Protein AF-A0A9Q4MEV2-F1 (afdb_monomer)

pLDDT: mean 95.53, std 6.31, range [56.06, 98.56]

InterPro domains:
  IPR014729 Rossmann-like alpha/beta/alpha sandwich fold [G3DSA:3.40.50.620] (1-82)
  IPR020058 Glutamyl/glutaminyl-tRNA synthetase, class Ib, catalytic domain [PF00749] (1-80)
  IPR050132 Glutamine/Glutamate--tRNA Ligase [PTHR43097] (1-79)

Nearest PDB structures (foldseek):
  5zdk-assembly1_A  TM=9.866E-01  e=1.717E-08  Thermus thermophilus HB8
  4j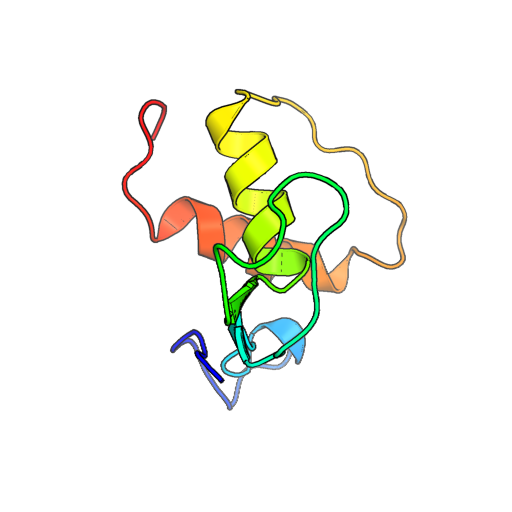yz-assembly1_A  TM=9.909E-01  e=4.487E-08  Escherichia coli K-12
  4jxz-assembly1_A  TM=9.912E-01  e=6.772E-08  Escherichia coli K-12
  1qtq-assembly1_A  TM=9.916E-01  e=9.544E-08  Escherichia coli
  7wrs-assembly1_A  TM=9.864E-01  e=8.574E-07  Gallus gallus

Solvent-accessible surface area (backbone atoms only — not comparable to full-atom values): 5110 Å² total; per-residue (Å²): 112,46,57,49,88,73,38,78,84,51,89,55,68,58,44,39,37,37,67,36,32,40,77,46,94,55,75,38,97,90,61,43,78,75,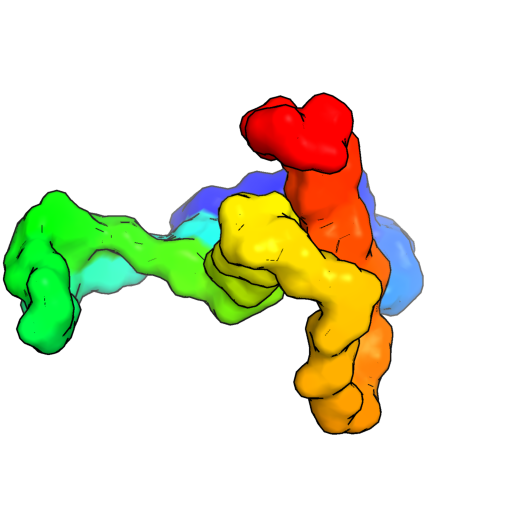48,55,58,45,69,31,67,67,50,48,52,35,49,49,38,58,75,72,63,59,89,74,88,84,77,64,78,93,47,56,78,46,46,67,45,31,54,50,57,54,76,74,52,95,44,102,85,107

Organism: NCBI:txid644357

Radius of gyration: 13.95 Å; Cα contacts (8 Å, |Δi|>4): 88; chains: 1; bounding box: 34×25×34 Å

Sequence (82 aa):
TLRAKIDMAIGNINLRDPALYRIKHVEHQNSGNTWPIYPMYDFAHALSDAIEGITNSLCTLEFEDHRPLYDWCINHVDLPNN

Foldseek 3Di:
DQWADADCPDPQNCRNRHFFKDFAQDQDPPCGRPDRMDTDPLLVVLVVCVQVVPPDDDDDPVCVSSVVSSVVNVVPDDHPND

Structure (mmCIF, N/CA/C/O backbone):
data_AF-A0A9Q4MEV2-F1
#
_entry.id   AF-A0A9Q4MEV2-F1
#
loop_
_atom_site.group_PDB
_atom_site.id
_atom_site.type_symbol
_atom_site.label_atom_id
_atom_site.label_alt_id
_atom_site.label_comp_id
_atom_site.label_asym_id
_atom_site.label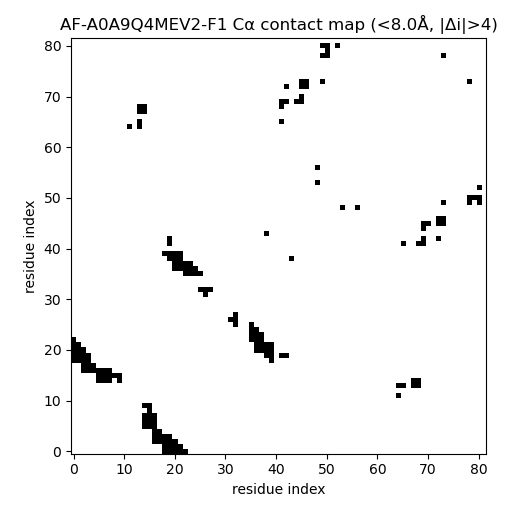_entity_id
_atom_site.label_seq_id
_atom_site.pdbx_PDB_ins_code
_atom_site.Cartn_x
_atom_site.Cartn_y
_atom_site.Cartn_z
_atom_site.occupancy
_atom_site.B_iso_or_equiv
_atom_site.auth_seq_id
_atom_site.auth_comp_id
_atom_site.auth_asym_id
_atom_site.auth_atom_id
_atom_site.pdbx_PDB_model_num
ATOM 1 N N . THR A 1 1 ? -1.268 -6.887 13.089 1.00 88.00 1 THR A N 1
ATOM 2 C CA . THR A 1 1 ? -1.209 -6.219 11.770 1.00 88.00 1 THR A CA 1
ATOM 3 C C . THR A 1 1 ? -1.410 -7.276 10.704 1.00 88.00 1 THR A C 1
ATOM 5 O O . THR A 1 1 ? -1.071 -8.425 10.965 1.00 88.00 1 THR A O 1
ATOM 8 N N . LEU A 1 2 ? -1.988 -6.930 9.552 1.00 97.81 2 LEU A N 1
ATOM 9 C CA . LEU A 1 2 ? -1.967 -7.805 8.372 1.00 97.81 2 LEU A CA 1
ATOM 10 C C . LEU A 1 2 ? -0.691 -7.499 7.591 1.00 97.81 2 LEU A C 1
ATOM 12 O O . LEU A 1 2 ? -0.359 -6.323 7.440 1.00 97.81 2 LEU A O 1
ATOM 16 N N . ARG A 1 3 ? 0.010 -8.524 7.108 1.00 98.38 3 ARG A N 1
ATOM 17 C CA . ARG A 1 3 ? 1.209 -8.376 6.276 1.00 98.38 3 ARG A CA 1
ATOM 18 C C . ARG A 1 3 ? 1.024 -9.135 4.967 1.00 98.38 3 ARG A C 1
ATOM 20 O O . ARG A 1 3 ? 0.409 -10.201 4.976 1.00 98.38 3 ARG A O 1
ATOM 27 N N . ALA A 1 4 ? 1.547 -8.584 3.878 1.00 97.75 4 ALA A N 1
ATOM 28 C CA . ALA A 1 4 ? 1.727 -9.329 2.641 1.00 97.75 4 ALA A CA 1
ATOM 29 C C . ALA A 1 4 ? 2.762 -10.435 2.867 1.00 97.75 4 ALA A C 1
ATOM 31 O O . ALA A 1 4 ? 3.653 -10.287 3.702 1.00 97.75 4 ALA A O 1
ATOM 32 N N . LYS A 1 5 ? 2.643 -11.529 2.120 1.00 97.75 5 LYS A N 1
ATOM 33 C CA . LYS A 1 5 ? 3.637 -12.601 2.097 1.00 97.75 5 LYS A CA 1
ATOM 34 C C . LYS A 1 5 ? 4.384 -12.511 0.771 1.00 97.75 5 LYS A C 1
ATOM 36 O O . LYS A 1 5 ? 3.818 -12.882 -0.254 1.00 97.75 5 LYS A O 1
ATOM 41 N N . ILE A 1 6 ? 5.605 -11.989 0.801 1.00 97.50 6 ILE A N 1
ATOM 42 C CA . ILE A 1 6 ? 6.431 -11.735 -0.384 1.00 97.50 6 ILE A CA 1
ATOM 43 C C . ILE A 1 6 ? 7.770 -12.457 -0.203 1.00 97.50 6 ILE A C 1
ATOM 45 O O . ILE A 1 6 ? 7.835 -13.658 -0.454 1.00 97.50 6 ILE A O 1
ATOM 49 N N . ASP A 1 7 ? 8.822 -11.768 0.246 1.00 97.31 7 ASP A N 1
ATOM 50 C CA . ASP A 1 7 ? 10.122 -12.377 0.519 1.00 97.31 7 ASP A CA 1
ATOM 51 C C . ASP A 1 7 ? 10.929 -11.535 1.519 1.00 97.31 7 ASP A C 1
ATOM 53 O O . ASP A 1 7 ? 11.302 -10.393 1.258 1.00 97.31 7 ASP A O 1
ATOM 57 N N . MET A 1 8 ? 11.254 -12.117 2.673 1.00 97.19 8 MET A N 1
ATOM 58 C CA . MET A 1 8 ? 12.055 -11.460 3.708 1.00 97.19 8 MET A CA 1
ATOM 59 C C . MET A 1 8 ? 13.542 -11.312 3.343 1.00 97.19 8 MET A C 1
ATOM 61 O O . MET A 1 8 ? 14.231 -10.501 3.967 1.00 97.19 8 MET A O 1
ATOM 65 N N . ALA A 1 9 ? 14.050 -12.071 2.367 1.00 97.38 9 ALA A N 1
ATOM 66 C CA . ALA A 1 9 ? 15.451 -12.045 1.943 1.00 97.38 9 ALA A CA 1
ATOM 67 C C . ALA A 1 9 ? 15.737 -11.026 0.826 1.00 97.38 9 ALA A C 1
ATOM 69 O O . ALA A 1 9 ? 16.901 -10.767 0.512 1.00 97.38 9 ALA A O 1
ATOM 70 N N . ILE A 1 10 ? 14.699 -10.424 0.238 1.00 95.88 10 ILE A N 1
ATOM 71 C CA . ILE A 1 10 ? 14.840 -9.532 -0.913 1.00 95.88 10 ILE A CA 1
ATOM 72 C C . ILE A 1 10 ? 15.582 -8.231 -0.555 1.00 95.88 10 ILE A C 1
ATOM 74 O O . ILE A 1 10 ? 15.521 -7.725 0.574 1.00 95.88 10 ILE A O 1
ATOM 78 N N . GLY A 1 11 ? 16.325 -7.688 -1.525 1.00 96.88 11 GLY A N 1
ATOM 79 C CA . GLY A 1 11 ? 17.143 -6.484 -1.342 1.00 96.88 11 GLY A CA 1
ATOM 80 C C . GLY A 1 11 ? 16.318 -5.235 -1.018 1.00 96.88 11 GLY A C 1
ATOM 81 O O . GLY A 1 11 ? 16.716 -4.450 -0.160 1.00 96.88 11 GLY A O 1
ATOM 82 N N . ASN A 1 12 ? 15.144 -5.091 -1.641 1.00 95.88 12 ASN A N 1
ATOM 83 C CA . ASN A 1 12 ? 14.224 -3.989 -1.370 1.00 95.88 12 ASN A CA 1
ATOM 84 C C . ASN A 1 12 ? 13.461 -4.233 -0.054 1.00 95.88 12 ASN A C 1
ATOM 86 O O . ASN A 1 12 ? 12.680 -5.176 0.063 1.00 95.88 12 ASN A O 1
ATOM 90 N N . ILE A 1 13 ? 13.652 -3.356 0.934 1.00 96.31 13 ILE A N 1
ATOM 91 C CA . ILE A 1 13 ? 13.033 -3.480 2.262 1.00 96.31 13 ILE A CA 1
ATOM 92 C C . ILE A 1 13 ? 11.499 -3.423 2.193 1.00 96.31 13 ILE A C 1
ATOM 94 O O . ILE A 1 13 ? 10.840 -4.119 2.966 1.00 96.31 13 ILE A O 1
ATOM 98 N N . ASN A 1 14 ? 10.926 -2.674 1.250 1.00 96.56 14 ASN A N 1
ATOM 99 C CA . ASN A 1 14 ? 9.475 -2.541 1.099 1.00 96.56 14 ASN A CA 1
ATOM 100 C C . ASN A 1 14 ? 8.800 -3.852 0.671 1.00 96.56 14 ASN A C 1
ATOM 102 O O . ASN A 1 14 ? 7.606 -4.020 0.879 1.00 96.56 14 ASN A O 1
ATOM 106 N N . LEU A 1 15 ? 9.553 -4.815 0.130 1.00 97.12 15 LEU A N 1
ATOM 107 C CA . LEU A 1 15 ? 9.048 -6.140 -0.239 1.00 97.12 15 LEU A CA 1
ATOM 108 C C . LEU A 1 15 ? 9.268 -7.202 0.852 1.00 97.12 15 LEU A C 1
ATOM 110 O O . LEU A 1 15 ? 8.898 -8.358 0.665 1.00 97.12 15 LEU A O 1
ATOM 114 N N . ARG A 1 16 ? 9.814 -6.835 2.018 1.00 97.94 16 ARG A N 1
ATOM 115 C CA . ARG A 1 16 ? 10.009 -7.760 3.148 1.00 97.94 16 ARG A CA 1
ATOM 116 C C . ARG A 1 16 ? 8.743 -7.897 3.984 1.00 97.94 16 ARG A C 1
ATOM 118 O O . ARG A 1 16 ? 8.631 -7.342 5.082 1.00 97.94 16 ARG A O 1
ATOM 125 N N . ASP A 1 17 ? 7.784 -8.639 3.441 1.00 97.75 17 ASP A N 1
ATOM 126 C CA . ASP A 1 17 ? 6.457 -8.870 4.017 1.00 97.75 17 ASP A CA 1
ATOM 127 C C . ASP A 1 17 ? 5.830 -7.562 4.551 1.00 97.75 17 ASP A C 1
ATOM 129 O O . ASP A 1 17 ? 5.647 -7.404 5.761 1.00 97.75 17 ASP A O 1
ATOM 133 N N . PRO A 1 18 ? 5.563 -6.552 3.710 1.00 97.62 18 PRO A N 1
ATOM 134 C CA . PRO A 1 18 ? 5.100 -5.243 4.171 1.00 97.62 18 PRO A CA 1
ATOM 135 C C . PRO A 1 18 ? 3.763 -5.322 4.915 1.00 97.62 18 PRO A C 1
ATOM 137 O O . PRO A 1 18 ? 2.915 -6.176 4.646 1.00 97.62 18 PRO A O 1
ATOM 140 N N . ALA A 1 19 ? 3.555 -4.416 5.873 1.00 97.62 19 ALA A N 1
ATOM 141 C CA . ALA A 1 19 ? 2.276 -4.300 6.565 1.00 97.62 19 ALA A CA 1
ATOM 142 C C . ALA A 1 19 ? 1.215 -3.687 5.637 1.00 97.62 19 ALA A C 1
ATOM 144 O O . ALA A 1 19 ? 1.425 -2.614 5.085 1.00 97.62 19 ALA A O 1
ATOM 145 N N . LEU A 1 20 ? 0.057 -4.338 5.523 1.00 97.94 20 LEU A N 1
ATOM 146 C CA . LEU A 1 20 ? -1.074 -3.873 4.714 1.00 97.94 20 LEU A CA 1
ATOM 147 C C . LEU A 1 20 ? -2.148 -3.196 5.566 1.00 97.94 20 LEU A C 1
ATOM 149 O O . LEU A 1 20 ? -2.703 -2.184 5.162 1.00 97.94 20 LEU A O 1
ATOM 153 N N . TYR A 1 21 ? -2.411 -3.720 6.769 1.00 98.56 21 TYR A N 1
ATOM 154 C CA . TYR A 1 21 ? -3.365 -3.136 7.719 1.00 98.56 21 TYR A CA 1
ATOM 155 C C . TYR A 1 21 ? -2.802 -3.069 9.132 1.00 98.56 21 TYR A C 1
ATOM 157 O O . TYR A 1 21 ? -2.079 -3.960 9.604 1.00 98.56 21 TYR A O 1
ATOM 165 N N . ARG A 1 22 ? -3.257 -2.052 9.864 1.00 97.88 22 ARG A N 1
ATOM 166 C CA . ARG A 1 22 ? -3.039 -1.898 11.304 1.00 97.88 22 ARG A CA 1
ATOM 167 C C . ARG A 1 22 ? -4.355 -1.773 12.059 1.00 97.88 22 ARG A C 1
ATOM 169 O O . ARG A 1 22 ? -5.343 -1.279 11.527 1.00 97.88 22 ARG A O 1
ATOM 176 N N . ILE A 1 23 ? -4.336 -2.196 13.319 1.00 98.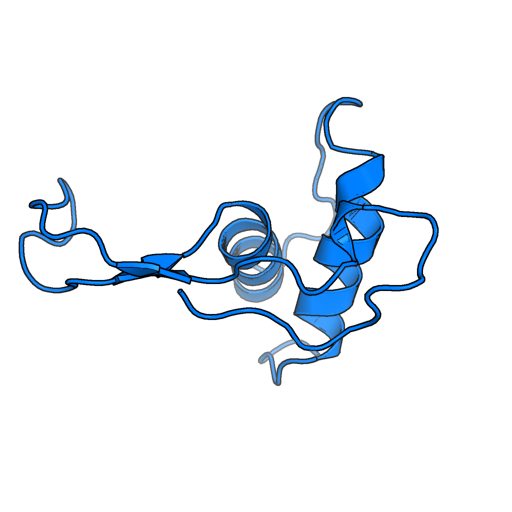00 23 ILE A N 1
ATOM 177 C CA . ILE A 1 23 ? -5.446 -2.004 14.255 1.00 98.00 23 ILE A CA 1
ATOM 178 C C . ILE A 1 23 ? -5.294 -0.613 14.869 1.00 98.00 23 ILE A C 1
ATOM 180 O O . ILE A 1 23 ? -4.208 -0.267 15.339 1.00 98.00 23 ILE A O 1
ATOM 184 N N . LYS A 1 24 ? -6.362 0.186 14.857 1.00 96.62 24 LYS A N 1
ATOM 185 C CA . LYS A 1 24 ? -6.394 1.505 15.495 1.00 96.62 24 LYS A CA 1
ATOM 186 C C . LYS A 1 24 ? -7.823 1.807 15.949 1.00 96.62 24 LYS A C 1
ATOM 188 O O . LYS A 1 24 ? -8.711 1.948 15.122 1.00 96.62 24 LYS A O 1
ATOM 193 N N . HIS A 1 25 ? -8.033 1.943 17.255 1.00 96.81 25 HIS A N 1
ATOM 194 C CA . HIS A 1 25 ? -9.335 2.298 17.828 1.00 96.81 25 HIS A CA 1
ATOM 195 C C . HIS A 1 25 ? -9.449 3.817 17.952 1.00 96.81 25 HIS A C 1
ATOM 197 O O . HIS A 1 25 ? -9.252 4.380 19.025 1.00 96.81 25 HIS A O 1
ATOM 203 N N . VAL A 1 26 ? -9.680 4.482 16.824 1.00 97.12 26 VAL A N 1
ATOM 204 C CA . VAL A 1 26 ? -9.940 5.924 16.766 1.00 97.12 26 VAL A CA 1
ATOM 205 C C . VAL A 1 26 ? -11.100 6.189 15.824 1.00 97.12 26 VAL A C 1
ATOM 207 O O . VAL A 1 26 ? -11.265 5.472 14.836 1.00 97.12 26 VAL A O 1
ATOM 210 N N . GLU A 1 27 ? -11.860 7.236 16.119 1.00 97.75 27 GLU A N 1
ATOM 211 C CA . GLU A 1 27 ? -12.901 7.727 15.229 1.00 97.75 27 GLU A CA 1
ATOM 212 C C . GLU A 1 27 ? -12.269 8.348 13.976 1.00 97.75 27 GLU A C 1
ATOM 214 O O . GLU A 1 27 ? -11.329 9.145 14.063 1.00 97.75 27 GLU A O 1
ATOM 219 N N . HIS A 1 28 ? -12.764 7.966 12.800 1.00 98.06 28 HIS A N 1
ATOM 220 C CA . HIS A 1 28 ? -12.331 8.530 11.530 1.00 98.06 28 HIS A CA 1
ATOM 221 C C . HIS A 1 28 ? -13.284 9.634 11.074 1.00 98.06 28 HIS A C 1
ATOM 223 O O . HIS A 1 28 ? -14.494 9.433 11.027 1.00 98.06 28 HIS A O 1
ATOM 229 N N . GLN A 1 29 ? -12.737 10.771 10.643 1.00 98.00 29 GLN A N 1
ATOM 230 C CA . GLN A 1 29 ? -13.513 11.962 10.268 1.00 98.00 29 GLN A CA 1
ATOM 231 C C . GLN A 1 29 ? -14.634 11.712 9.238 1.00 98.00 29 GLN A C 1
ATOM 233 O O . GLN A 1 29 ? -15.670 12.361 9.311 1.00 98.00 29 GLN A O 1
ATOM 238 N N . ASN A 1 30 ? -14.457 10.759 8.310 1.00 97.56 30 ASN A N 1
ATOM 239 C CA . ASN A 1 30 ? -15.446 10.469 7.259 1.00 97.56 30 ASN A CA 1
ATOM 240 C C . ASN A 1 30 ? -16.298 9.219 7.529 1.00 97.56 30 ASN A C 1
ATOM 242 O O . ASN A 1 30 ? -17.374 9.082 6.959 1.00 97.56 30 ASN A O 1
ATOM 246 N N . SER A 1 31 ? -15.810 8.272 8.334 1.00 97.12 31 SER A N 1
ATOM 247 C CA . SER A 1 31 ? -16.443 6.948 8.514 1.00 97.12 31 SER A CA 1
ATOM 248 C C . SER A 1 31 ? -16.777 6.623 9.972 1.00 97.12 31 SER A C 1
ATOM 250 O O . SER A 1 31 ? -17.232 5.516 10.273 1.00 97.12 31 SER A O 1
ATOM 252 N N . GLY A 1 32 ? -16.583 7.584 10.879 1.00 97.50 32 GLY A N 1
ATOM 253 C CA . GLY A 1 32 ? -16.873 7.463 12.301 1.00 97.50 32 GLY A CA 1
ATOM 254 C C . GLY A 1 32 ? -16.149 6.277 12.935 1.00 97.50 32 GLY A C 1
ATOM 255 O O . GLY A 1 32 ? -14.966 6.038 12.688 1.00 97.50 32 GLY A O 1
ATOM 256 N N . ASN A 1 33 ? -16.890 5.502 13.726 1.00 97.62 33 ASN A N 1
ATOM 257 C CA . ASN A 1 33 ? -16.397 4.325 14.449 1.00 97.62 33 ASN A CA 1
ATOM 258 C C . ASN A 1 33 ? -16.653 2.998 13.714 1.00 97.62 33 ASN A C 1
ATOM 260 O O . ASN A 1 33 ? -16.637 1.935 14.331 1.00 97.62 33 ASN A O 1
ATOM 264 N N . THR A 1 34 ? -16.907 3.044 12.403 1.00 98.19 34 THR A N 1
ATOM 265 C CA . THR A 1 34 ? -17.263 1.849 11.616 1.00 98.19 34 THR A CA 1
ATOM 266 C C . THR A 1 34 ? -16.123 0.830 11.553 1.00 98.19 34 THR A C 1
ATOM 268 O O . THR A 1 34 ? -16.369 -0.374 11.547 1.00 98.19 34 THR A O 1
ATOM 271 N N . TRP A 1 35 ? -14.870 1.297 11.520 1.00 97.69 35 TRP A N 1
ATOM 272 C CA . TRP A 1 35 ? -13.707 0.448 11.266 1.00 97.69 35 TRP A CA 1
ATOM 273 C C . TRP A 1 35 ? -12.686 0.513 12.413 1.00 97.69 35 TRP A C 1
ATOM 275 O O . TRP A 1 35 ? -12.169 1.590 12.710 1.00 97.69 35 TRP A O 1
ATOM 285 N N . PRO A 1 36 ? -12.327 -0.629 13.035 1.00 97.06 36 PRO A N 1
ATOM 286 C CA . PRO A 1 36 ? -11.235 -0.707 14.012 1.00 97.06 36 PRO A CA 1
ATOM 287 C C . PRO A 1 36 ? -9.864 -0.985 13.362 1.00 97.06 36 PRO A C 1
ATOM 289 O O . PRO A 1 36 ? -8.843 -1.082 14.052 1.00 97.06 36 PRO A O 1
ATOM 292 N N . ILE A 1 37 ? -9.826 -1.156 12.036 1.00 98.06 37 ILE A N 1
ATOM 293 C CA . ILE A 1 37 ? -8.628 -1.448 11.245 1.00 98.06 37 ILE A CA 1
ATOM 29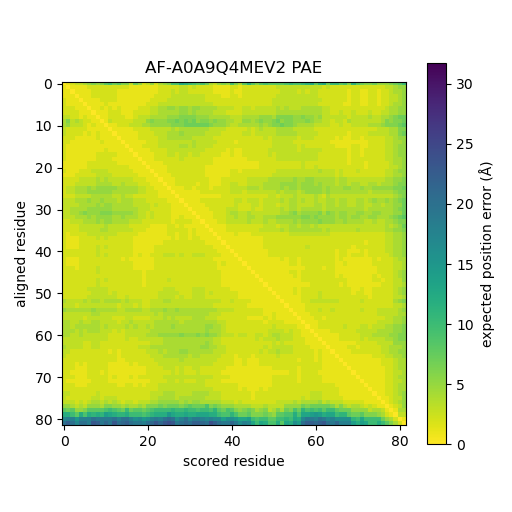4 C C . ILE A 1 37 ? -8.523 -0.483 10.069 1.00 98.06 37 ILE A C 1
ATOM 296 O O . ILE A 1 37 ? -9.529 -0.123 9.465 1.00 98.06 37 ILE A O 1
ATOM 300 N N . TYR A 1 38 ? -7.298 -0.083 9.737 1.00 98.06 38 TYR A N 1
ATOM 301 C CA . TYR A 1 38 ? -7.027 0.885 8.677 1.00 98.06 38 TYR A CA 1
ATOM 302 C C . TYR A 1 38 ? -5.867 0.413 7.798 1.00 98.06 38 TYR A C 1
ATOM 304 O O . TYR A 1 38 ? -4.898 -0.143 8.340 1.00 98.06 38 TYR A O 1
ATOM 312 N N . PRO A 1 39 ? -5.950 0.625 6.473 1.00 98.12 39 PRO A N 1
ATOM 313 C CA . PRO A 1 39 ? -4.893 0.238 5.555 1.00 98.12 39 PRO A CA 1
ATOM 314 C C . PRO A 1 39 ? -3.660 1.137 5.711 1.00 98.12 39 PRO A C 1
ATOM 316 O O . PRO A 1 39 ? -3.740 2.272 6.193 1.00 98.12 39 PRO A O 1
ATOM 319 N N . MET A 1 40 ? -2.506 0.609 5.316 1.00 98.06 40 MET A N 1
ATOM 320 C CA . MET A 1 40 ? -1.268 1.367 5.136 1.00 98.06 40 MET A CA 1
ATOM 321 C C . MET A 1 40 ? -1.274 2.084 3.780 1.00 98.06 40 MET A C 1
ATOM 323 O O . MET A 1 40 ? -2.008 1.686 2.875 1.00 98.06 40 MET A O 1
ATOM 327 N N . TYR A 1 41 ? -0.451 3.129 3.647 1.00 97.19 41 TYR A N 1
ATOM 328 C CA . TYR A 1 41 ? -0.401 3.968 2.445 1.00 97.19 41 TYR A CA 1
ATOM 329 C C . TYR A 1 41 ? -0.125 3.156 1.174 1.00 97.19 41 TYR A C 1
ATOM 331 O O . TYR A 1 41 ? -0.920 3.235 0.247 1.00 97.19 41 TYR A O 1
ATOM 339 N N . ASP A 1 42 ? 0.919 2.320 1.163 1.00 96.00 42 ASP A N 1
ATOM 340 C CA . ASP A 1 42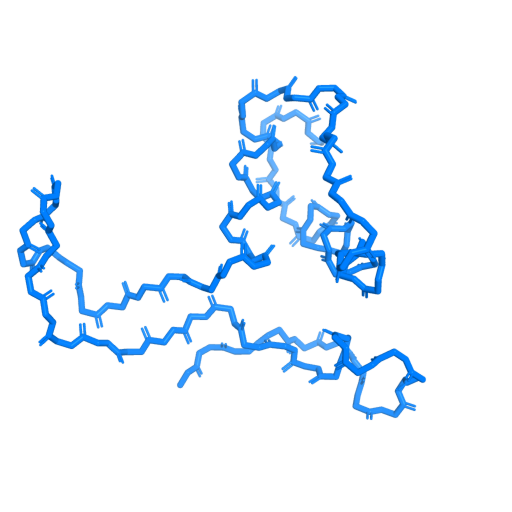 ? 1.318 1.550 -0.028 1.00 96.00 42 ASP A CA 1
ATOM 341 C C . ASP A 1 42 ? 0.205 0.645 -0.568 1.00 96.00 42 ASP A C 1
ATOM 343 O O . ASP A 1 42 ? 0.060 0.477 -1.775 1.00 96.00 42 ASP A O 1
ATOM 347 N N . PHE A 1 43 ? -0.608 0.082 0.330 1.00 97.44 43 PHE A N 1
ATOM 348 C CA . PHE A 1 43 ? -1.730 -0.771 -0.048 1.00 97.44 43 PHE A CA 1
ATOM 349 C C . PHE A 1 43 ? -2.934 0.047 -0.526 1.00 97.44 43 PHE A C 1
ATOM 351 O O . PHE A 1 43 ? -3.504 -0.248 -1.571 1.00 97.44 43 PHE A O 1
ATOM 358 N N . ALA A 1 44 ? -3.317 1.086 0.224 1.00 97.62 44 ALA A N 1
ATOM 359 C CA . ALA A 1 44 ? -4.468 1.914 -0.123 1.00 97.62 44 ALA A CA 1
ATOM 360 C C . ALA A 1 44 ? -4.247 2.682 -1.432 1.00 97.62 44 ALA A C 1
ATOM 362 O O . ALA A 1 44 ? -5.134 2.702 -2.273 1.00 97.62 44 ALA A O 1
ATOM 363 N N . HIS A 1 45 ? -3.067 3.275 -1.614 1.00 97.88 45 HIS A N 1
ATOM 364 C CA . HIS A 1 45 ? -2.738 4.084 -2.784 1.00 97.88 45 HIS A CA 1
ATOM 365 C C . HIS A 1 45 ? -2.799 3.263 -4.076 1.00 97.88 45 HIS A C 1
ATOM 367 O O . HIS A 1 45 ? -3.514 3.640 -4.999 1.00 97.88 45 HIS A O 1
ATOM 373 N N . ALA A 1 46 ? -2.130 2.104 -4.103 1.00 96.62 46 ALA A N 1
ATOM 374 C CA . ALA A 1 46 ? -2.091 1.244 -5.283 1.00 96.62 46 ALA A CA 1
ATOM 375 C C . ALA A 1 46 ? -3.481 0.758 -5.711 1.00 96.62 46 ALA A C 1
ATOM 377 O O . ALA A 1 46 ? -3.810 0.760 -6.896 1.00 96.62 46 ALA A O 1
ATOM 378 N N . LEU A 1 47 ? -4.317 0.367 -4.743 1.00 96.62 47 LEU A N 1
ATOM 379 C CA . LEU A 1 47 ? -5.672 -0.088 -5.040 1.00 96.62 47 LEU A CA 1
ATOM 380 C C . LEU A 1 47 ? -6.603 1.057 -5.437 1.00 96.62 47 LEU A C 1
ATOM 382 O O . LEU A 1 47 ? -7.401 0.868 -6.350 1.00 96.62 47 LEU A O 1
ATOM 386 N N . SER A 1 48 ? -6.505 2.227 -4.799 1.00 96.56 48 SER A N 1
ATOM 387 C CA . SER A 1 48 ? -7.294 3.400 -5.189 1.00 96.56 48 SER A CA 1
ATOM 388 C C . SER A 1 48 ? -7.033 3.784 -6.643 1.00 96.56 48 SER A C 1
ATOM 390 O O . SER A 1 48 ? -7.983 3.886 -7.413 1.00 96.56 48 SER A O 1
ATOM 392 N N . ASP A 1 49 ? -5.764 3.896 -7.043 1.00 96.94 49 ASP A N 1
ATOM 393 C CA . ASP A 1 49 ? -5.399 4.257 -8.416 1.00 96.94 49 ASP A CA 1
ATOM 394 C C . ASP A 1 49 ? -5.945 3.251 -9.436 1.00 96.94 49 ASP A C 1
ATOM 396 O O . ASP A 1 49 ? -6.505 3.633 -10.466 1.00 96.94 49 ASP A O 1
ATOM 400 N N . ALA A 1 50 ? -5.835 1.955 -9.138 1.00 95.38 50 ALA A N 1
ATOM 401 C CA . ALA A 1 50 ? -6.323 0.910 -10.029 1.00 95.38 50 ALA A CA 1
ATOM 402 C C . ALA A 1 50 ? -7.864 0.867 -10.117 1.00 95.38 50 ALA A C 1
ATOM 404 O O . ALA A 1 50 ? -8.417 0.644 -11.197 1.00 95.38 50 ALA A O 1
ATOM 405 N N . ILE A 1 51 ? -8.566 1.118 -9.004 1.00 95.12 51 ILE A N 1
ATOM 406 C CA . ILE A 1 51 ? -10.036 1.202 -8.957 1.00 95.12 51 ILE A CA 1
ATOM 407 C C . ILE A 1 51 ? -10.541 2.436 -9.715 1.00 95.12 51 ILE A C 1
ATOM 409 O O . ILE A 1 51 ? -11.540 2.348 -10.428 1.00 95.12 51 ILE A O 1
ATOM 413 N N . GLU A 1 52 ? -9.854 3.571 -9.590 1.00 96.19 52 GLU A N 1
ATOM 414 C CA . GLU A 1 52 ? -10.201 4.825 -10.270 1.00 96.19 52 GLU A CA 1
ATOM 415 C C . GLU A 1 52 ? -9.777 4.847 -11.750 1.00 96.19 52 GLU A C 1
ATOM 417 O O . GLU A 1 52 ? -10.187 5.736 -12.498 1.00 96.19 52 GLU A O 1
ATOM 422 N N . GLY A 1 53 ? -8.996 3.860 -12.204 1.00 94.75 53 GLY A N 1
ATOM 423 C CA . GLY A 1 53 ? -8.520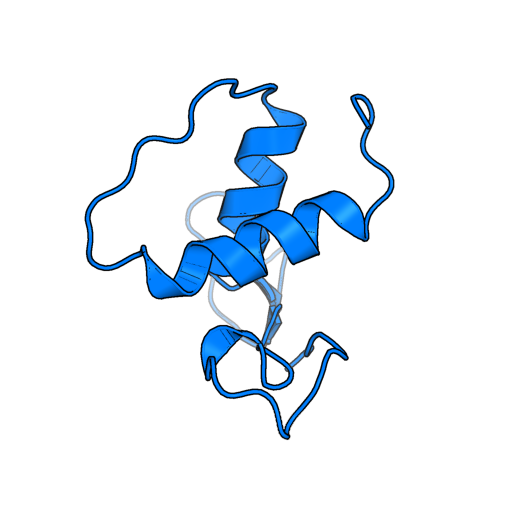 3.771 -13.586 1.00 94.75 53 GLY A CA 1
ATOM 424 C C . GLY A 1 53 ? -7.431 4.795 -13.913 1.00 94.75 53 GLY A C 1
ATOM 425 O O . GLY A 1 53 ? -7.326 5.252 -15.054 1.00 94.75 53 GLY A O 1
ATOM 426 N N . ILE A 1 54 ? -6.627 5.178 -12.918 1.00 96.00 54 ILE A N 1
ATOM 427 C CA . ILE A 1 54 ? -5.511 6.108 -13.091 1.00 96.00 54 ILE A CA 1
ATOM 428 C C . ILE A 1 54 ? -4.474 5.494 -14.031 1.00 96.00 54 ILE A C 1
ATOM 430 O O . ILE A 1 54 ? -3.918 4.428 -13.780 1.00 96.00 54 ILE A O 1
ATOM 434 N N . THR A 1 55 ? -4.173 6.198 -15.123 1.00 94.88 55 THR A N 1
ATOM 435 C CA . THR A 1 55 ? -3.221 5.711 -16.133 1.00 94.88 55 THR A CA 1
ATOM 436 C C . THR A 1 55 ? -1.773 6.068 -15.805 1.00 94.88 55 THR A C 1
ATOM 438 O O . THR A 1 55 ? -0.856 5.375 -16.231 1.00 94.88 55 THR A O 1
ATOM 441 N N . ASN A 1 56 ? -1.552 7.176 -15.090 1.00 96.50 56 ASN A N 1
ATOM 442 C CA . ASN A 1 56 ? -0.230 7.683 -14.728 1.00 96.50 56 ASN A CA 1
ATOM 443 C C . ASN A 1 56 ? -0.259 8.196 -13.283 1.00 96.50 56 ASN A C 1
ATOM 445 O O . ASN A 1 56 ? -0.622 9.346 -13.041 1.00 96.50 56 ASN A O 1
ATOM 449 N N . SER A 1 57 ? 0.135 7.344 -12.337 1.00 97.00 57 SER A N 1
ATOM 450 C CA . SER A 1 57 ? 0.318 7.729 -10.934 1.00 97.00 57 SER A CA 1
ATOM 451 C C . SER A 1 57 ? 1.650 8.467 -10.774 1.00 97.00 57 SER A C 1
ATOM 453 O O . SER A 1 57 ? 2.724 7.858 -10.799 1.00 97.00 57 SER A O 1
ATOM 455 N N . LEU A 1 58 ? 1.592 9.799 -10.719 1.00 97.19 58 LEU A N 1
ATOM 456 C CA . LEU A 1 58 ? 2.768 10.664 -10.615 1.00 97.19 58 LEU A CA 1
ATOM 457 C C . LEU A 1 58 ? 3.069 10.961 -9.141 1.00 97.19 58 LEU A C 1
ATOM 459 O O . LEU A 1 58 ? 2.283 11.617 -8.462 1.00 97.19 58 LEU A O 1
ATOM 463 N N . CYS A 1 59 ? 4.231 10.518 -8.663 1.00 96.62 59 CYS A N 1
ATOM 464 C CA . CYS A 1 59 ? 4.717 10.750 -7.302 1.00 96.62 59 CYS A CA 1
ATOM 465 C C . CYS A 1 59 ? 6.154 11.297 -7.307 1.00 96.62 59 CYS A C 1
ATOM 467 O O . CYS A 1 59 ? 6.804 11.388 -8.351 1.00 96.62 59 CYS A O 1
ATOM 469 N N . THR A 1 60 ? 6.629 11.721 -6.138 1.00 97.19 60 THR A N 1
ATOM 470 C CA . THR A 1 60 ? 7.989 12.232 -5.944 1.00 97.19 60 THR A CA 1
ATOM 471 C C . THR A 1 60 ? 8.992 11.090 -5.723 1.00 97.19 60 THR A C 1
ATOM 473 O O . THR A 1 60 ? 8.605 9.941 -5.503 1.00 97.19 60 THR A O 1
ATOM 476 N N . LEU A 1 61 ? 10.296 11.390 -5.793 1.00 97.06 61 LEU A N 1
ATOM 477 C CA . LEU A 1 61 ? 11.366 10.378 -5.755 1.00 97.06 61 LEU A CA 1
ATOM 478 C C . LEU A 1 61 ? 11.460 9.620 -4.424 1.00 97.06 61 LEU A C 1
ATOM 480 O O . LEU A 1 61 ? 11.987 8.515 -4.388 1.00 97.06 61 LEU A O 1
ATOM 484 N N . GLU A 1 62 ? 10.901 10.157 -3.341 1.00 96.75 62 GLU A N 1
ATOM 485 C CA . GLU A 1 62 ? 10.816 9.472 -2.048 1.00 96.75 62 GLU A CA 1
ATOM 486 C C . GLU A 1 62 ? 10.059 8.134 -2.132 1.00 96.75 62 GLU A C 1
ATOM 488 O O . GLU A 1 62 ? 10.247 7.273 -1.276 1.00 96.75 62 GLU A O 1
ATOM 493 N N . PHE A 1 63 ? 9.232 7.940 -3.166 1.00 95.38 63 PHE A N 1
ATOM 494 C CA . PHE A 1 63 ? 8.447 6.723 -3.386 1.00 95.38 63 PHE A CA 1
ATOM 495 C C . PHE A 1 63 ? 9.034 5.791 -4.454 1.00 95.38 63 PHE A C 1
ATOM 497 O O . PHE A 1 63 ? 8.400 4.796 -4.808 1.00 95.38 63 PHE A O 1
ATOM 504 N N . GLU A 1 64 ? 10.243 6.060 -4.953 1.00 95.44 64 GLU A N 1
ATOM 505 C CA . GLU A 1 64 ? 10.887 5.224 -5.973 1.00 95.44 64 GLU A CA 1
ATOM 506 C C . GLU A 1 64 ? 10.993 3.756 -5.517 1.00 95.44 64 GLU A C 1
ATOM 508 O O . GLU A 1 64 ? 10.489 2.853 -6.188 1.00 95.44 64 GLU A O 1
ATOM 513 N N . ASP A 1 65 ? 11.518 3.516 -4.312 1.00 95.50 65 ASP A N 1
ATOM 514 C CA . ASP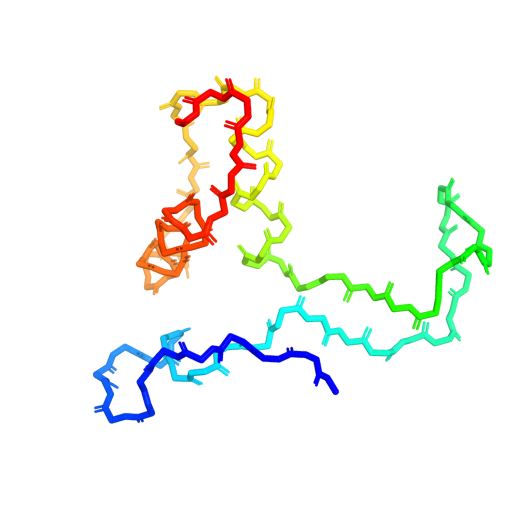 A 1 65 ? 11.652 2.168 -3.740 1.00 95.50 65 ASP A CA 1
ATOM 515 C C . ASP A 1 65 ? 10.311 1.517 -3.358 1.00 95.50 65 ASP A C 1
ATOM 517 O O . ASP A 1 65 ? 10.263 0.315 -3.070 1.00 95.50 65 ASP A O 1
ATOM 521 N N . HIS A 1 66 ? 9.218 2.284 -3.329 1.00 97.12 66 HIS A N 1
ATOM 522 C CA . HIS A 1 66 ? 7.867 1.794 -3.044 1.00 97.12 66 HIS A CA 1
ATOM 523 C C . HIS A 1 66 ? 7.171 1.273 -4.305 1.00 97.12 66 HIS A C 1
ATOM 525 O O . HIS A 1 66 ? 6.249 0.457 -4.208 1.00 97.12 66 HIS A O 1
ATOM 531 N N . ARG A 1 67 ? 7.634 1.679 -5.495 1.00 97.25 67 ARG A N 1
ATOM 532 C CA . ARG A 1 67 ? 7.034 1.278 -6.771 1.00 97.25 67 ARG A CA 1
ATOM 533 C C . ARG A 1 67 ? 6.924 -0.246 -6.953 1.00 97.25 67 ARG A C 1
ATOM 535 O O . ARG A 1 67 ? 5.853 -0.698 -7.353 1.00 97.25 67 ARG A O 1
ATOM 542 N N . PRO A 1 68 ? 7.926 -1.069 -6.586 1.00 97.62 68 PRO A N 1
ATOM 543 C CA . PRO A 1 68 ? 7.788 -2.522 -6.676 1.00 97.62 68 PRO A CA 1
ATOM 544 C C . PRO A 1 68 ? 6.656 -3.091 -5.809 1.00 97.62 68 PRO A C 1
ATOM 546 O O . PRO A 1 68 ? 6.017 -4.064 -6.203 1.00 97.62 68 PRO A O 1
ATOM 549 N N . LEU A 1 69 ? 6.386 -2.495 -4.640 1.00 97.81 69 LEU A N 1
ATOM 550 C CA . LEU A 1 69 ? 5.263 -2.903 -3.793 1.00 97.81 69 LEU A CA 1
ATOM 551 C C . LEU A 1 69 ? 3.924 -2.446 -4.381 1.00 97.81 69 LEU A C 1
ATOM 553 O O . LEU A 1 69 ? 2.965 -3.212 -4.358 1.00 97.81 69 LEU A O 1
ATOM 557 N N . TYR A 1 70 ? 3.865 -1.237 -4.942 1.00 97.69 70 TYR A N 1
ATOM 558 C CA . TYR A 1 70 ? 2.690 -0.744 -5.664 1.00 97.69 70 TYR A CA 1
ATOM 559 C C . TYR A 1 70 ? 2.280 -1.721 -6.778 1.00 97.69 70 TYR A C 1
ATOM 561 O O . TYR A 1 70 ? 1.139 -2.187 -6.808 1.00 97.69 70 TYR A O 1
ATOM 569 N N . ASP A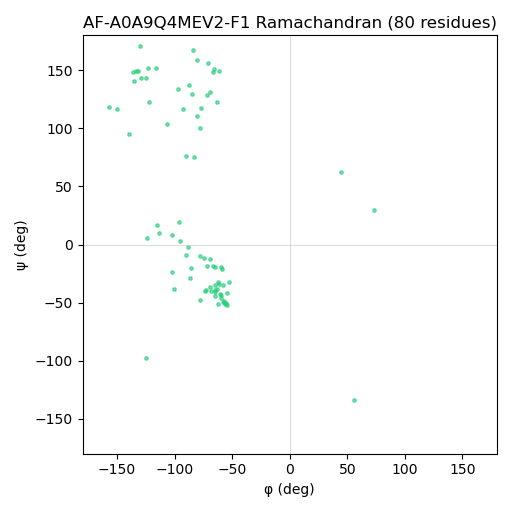 1 71 ? 3.231 -2.103 -7.638 1.00 96.44 71 ASP A N 1
ATOM 570 C CA . ASP A 1 71 ? 2.976 -3.033 -8.742 1.00 96.44 71 ASP A CA 1
ATOM 571 C C . ASP A 1 71 ? 2.600 -4.430 -8.209 1.00 96.44 71 ASP A C 1
ATOM 573 O O . ASP A 1 71 ? 1.690 -5.079 -8.729 1.00 96.44 71 ASP A O 1
ATOM 577 N N . TRP A 1 72 ? 3.252 -4.897 -7.135 1.00 97.56 72 TRP A N 1
ATOM 578 C CA . TRP A 1 72 ? 2.911 -6.170 -6.495 1.00 97.56 72 TRP A CA 1
ATOM 579 C C . TRP A 1 72 ? 1.462 -6.189 -5.994 1.00 97.56 72 TRP A C 1
ATOM 581 O O . TRP A 1 72 ? 0.754 -7.157 -6.267 1.00 97.56 72 TRP A O 1
ATOM 591 N N . CYS A 1 73 ? 1.005 -5.130 -5.315 1.00 96.69 73 CYS A N 1
ATOM 592 C CA . CYS A 1 73 ? -0.361 -5.030 -4.799 1.00 96.69 73 CYS A CA 1
ATOM 593 C C . CYS A 1 73 ? -1.396 -5.189 -5.915 1.00 96.69 73 CYS A C 1
ATOM 595 O O . CYS A 1 73 ? -2.309 -5.993 -5.766 1.00 96.69 73 CYS A O 1
ATOM 597 N N . ILE A 1 74 ? -1.229 -4.471 -7.029 1.00 95.44 74 ILE A N 1
ATOM 598 C CA . ILE A 1 74 ? -2.162 -4.491 -8.166 1.00 95.44 74 ILE A CA 1
ATOM 599 C C . ILE A 1 74 ? -2.196 -5.868 -8.839 1.00 95.44 74 ILE A C 1
ATOM 601 O O . ILE A 1 74 ? -3.269 -6.362 -9.174 1.00 95.44 74 ILE A O 1
ATOM 605 N N . ASN A 1 75 ? -1.036 -6.508 -8.997 1.00 95.38 75 ASN A N 1
ATOM 606 C CA . ASN A 1 75 ? -0.912 -7.794 -9.691 1.00 95.38 75 ASN A CA 1
ATOM 607 C C . ASN A 1 75 ? -1.435 -9.002 -8.890 1.00 95.38 75 ASN A C 1
ATOM 609 O O . ASN A 1 75 ? -1.530 -10.094 -9.445 1.00 95.38 75 ASN A O 1
ATOM 613 N N . HIS A 1 76 ? -1.720 -8.845 -7.593 1.00 95.56 76 HIS A N 1
ATOM 614 C CA . HIS A 1 76 ? -2.116 -9.946 -6.699 1.00 95.56 76 HIS A CA 1
ATOM 615 C C . HIS A 1 76 ? -3.552 -9.815 -6.173 1.00 95.56 76 HIS A C 1
ATOM 617 O O . HIS A 1 76 ? -3.912 -10.468 -5.190 1.00 95.56 76 HIS A O 1
ATOM 623 N N . VAL A 1 77 ? -4.374 -8.980 -6.810 1.00 93.88 77 VAL A N 1
ATOM 624 C CA . VAL A 1 77 ? -5.802 -8.849 -6.509 1.00 93.88 77 VAL A CA 1
ATOM 625 C C . VAL A 1 77 ? -6.635 -8.901 -7.787 1.00 93.88 77 VAL A C 1
ATOM 627 O O . VAL A 1 77 ? -6.197 -8.446 -8.841 1.00 93.88 77 VAL A O 1
ATOM 630 N N . ASP A 1 78 ? -7.861 -9.407 -7.673 1.00 92.25 78 ASP A N 1
ATOM 631 C CA . ASP A 1 78 ? -8.840 -9.345 -8.757 1.00 92.25 78 ASP A CA 1
ATOM 632 C C . ASP A 1 78 ? -9.479 -7.950 -8.765 1.00 92.25 78 ASP A C 1
ATOM 634 O O . ASP A 1 78 ? -10.219 -7.584 -7.845 1.00 92.25 78 ASP A O 1
ATOM 638 N N . LEU A 1 79 ? -9.178 -7.152 -9.792 1.00 85.69 79 LEU A N 1
ATOM 639 C CA . LEU A 1 79 ? -9.734 -5.811 -9.978 1.00 85.69 79 LEU A CA 1
ATOM 640 C C . LEU A 1 79 ? -10.585 -5.763 -11.249 1.00 85.69 79 LEU A C 1
ATOM 642 O O . LEU A 1 79 ? -10.295 -6.480 -12.198 1.00 85.69 79 LEU A O 1
ATOM 646 N N . PRO A 1 80 ? -11.605 -4.886 -11.320 1.00 73.94 80 PRO A N 1
ATOM 647 C CA . PRO A 1 80 ? -12.508 -4.833 -12.472 1.00 73.94 80 PRO A CA 1
ATOM 648 C C . PRO A 1 80 ? -11.814 -4.529 -13.811 1.00 73.94 80 PRO A C 1
ATOM 650 O O . PRO A 1 80 ? -12.394 -4.784 -14.863 1.00 73.94 80 PRO A O 1
ATOM 653 N N . ASN A 1 81 ? -10.601 -3.970 -13.760 1.00 66.50 81 ASN A N 1
ATOM 654 C CA . ASN A 1 81 ? -9.814 -3.544 -14.914 1.00 66.50 81 ASN A CA 1
ATOM 655 C C . ASN A 1 81 ? -8.525 -4.376 -15.121 1.00 66.50 81 ASN A C 1
ATOM 657 O O . ASN A 1 81 ? -7.697 -3.960 -15.931 1.00 66.50 81 ASN A O 1
ATOM 661 N N . ASN A 1 82 ? -8.337 -5.493 -14.395 1.00 56.06 82 ASN A N 1
ATOM 662 C CA . ASN A 1 82 ? -7.185 -6.409 -14.518 1.00 56.06 82 ASN A CA 1
ATOM 663 C C . ASN A 1 82 ? -7.603 -7.795 -15.013 1.00 56.06 82 ASN A C 1
ATOM 665 O O . ASN A 1 82 ? -8.634 -8.306 -14.524 1.00 56.06 82 ASN A O 1
#

Mean predicted aligned error: 2.97 Å

Secondary structure (DSSP, 8-state):
-EE--S-TT-SSGGGSS-EEEEE----BTTTBTS-SEEE-HHHHHHHHHHHHT-S-----GGGGGGHHHHHHHHHTS--TT-